Protein AF-A0A1D2I447-F1 (afdb_monomer_lite)

pLDDT: mean 83.8, std 14.01, range [44.56, 97.94]

Sequence (158 aa):
MSIRTFTRAQLEALGLPDETVTADRAAEYPELTVELHREYIESRRWESVHELVFRAPDDGKAYRVTYRESLTEMQDSDPWNYEDTVKAVEVEQRPVTVMQWQPADEQTQAADVQLVDRAAVLREGAAAIEAAFTGPGLDRYTRYGADLLRRMAAKEQS

Secondary structure (DSSP, 8-state):
--EEEEEHHHHHHTTTTTSEEETTTTTT-TTSEEEEEEEEEEE-SSEEEEEEEEE-TTT--EEEEEEEEESSTT----TTTT-SEEEEEEE------------TT------------HHHHHHHHHHHHHHHT-STT--HHHHHHHHHHHHHHHHTT-

Radius of gyration: 27.85 Å; chains: 1; bounding box: 59×61×50 Å

Foldseek 3Di:
DDKDKDFPVRCVCQVPPPFADDPVCCVVPVSHWHWDDKAFDDDDPFKTKMKTWTQDPPPRFIWIFIFIDGPDPPDDGDRQRPDRMTIIDTDDDDDDDDDDDDPPPDPPVPPPPPVPLLLVVLQVVLVCLCVVDPDPPPDPVSNVSSVVSNVVSVVSVD

Structure (mmCIF, N/CA/C/O backbone):
data_AF-A0A1D2I447-F1
#
_entry.id   AF-A0A1D2I447-F1
#
loop_
_atom_site.group_PDB
_atom_site.id
_atom_site.type_symbol
_atom_site.label_atom_id
_atom_site.label_alt_id
_atom_site.label_comp_id
_atom_site.label_asym_id
_atom_site.label_entity_id
_atom_site.label_seq_id
_atom_site.pdbx_PDB_ins_code
_atom_site.Cartn_x
_atom_site.Cartn_y
_atom_site.Cartn_z
_atom_site.occupancy
_atom_site.B_iso_or_equiv
_atom_site.auth_seq_id
_atom_site.auth_comp_id
_atom_site.auth_asym_id
_atom_site.auth_atom_id
_atom_site.pdbx_PDB_model_num
ATOM 1 N N . MET A 1 1 ? -11.136 -14.305 -7.807 1.00 72.94 1 MET A N 1
ATOM 2 C CA . MET A 1 1 ? -10.043 -13.400 -7.408 1.00 72.94 1 MET A CA 1
ATOM 3 C C . MET A 1 1 ? -9.023 -13.441 -8.524 1.00 72.94 1 MET A C 1
ATOM 5 O O . MET A 1 1 ? -8.441 -14.496 -8.748 1.00 72.94 1 MET A O 1
ATOM 9 N N . SER A 1 2 ? -8.925 -12.370 -9.306 1.00 93.56 2 SER A N 1
ATOM 10 C CA . SER A 1 2 ? -7.993 -12.312 -10.435 1.00 93.56 2 SER A CA 1
ATOM 11 C C . SER A 1 2 ? -6.600 -11.988 -9.905 1.00 93.56 2 SER A C 1
ATOM 13 O O . SER A 1 2 ? -6.450 -11.084 -9.084 1.00 93.56 2 SER A O 1
ATOM 15 N N . ILE A 1 3 ? -5.598 -12.756 -10.329 1.00 96.31 3 ILE A N 1
ATOM 16 C CA . ILE A 1 3 ? -4.198 -12.561 -9.943 1.00 96.31 3 ILE A CA 1
ATOM 17 C C . ILE A 1 3 ? -3.417 -12.202 -11.201 1.00 96.31 3 ILE A C 1
ATOM 19 O O . ILE A 1 3 ? -3.529 -12.892 -12.215 1.00 96.31 3 ILE A O 1
ATOM 23 N N . ARG A 1 4 ? -2.616 -11.143 -11.113 1.00 96.44 4 ARG A N 1
ATOM 24 C CA . ARG A 1 4 ? -1.637 -10.748 -12.122 1.00 96.44 4 ARG A CA 1
ATOM 25 C C . ARG A 1 4 ? -0.245 -10.949 -11.539 1.00 96.44 4 ARG A C 1
ATOM 27 O O . ARG A 1 4 ? 0.024 -10.540 -10.415 1.00 96.44 4 ARG A O 1
ATOM 34 N N . THR A 1 5 ? 0.633 -11.590 -12.294 1.00 97.19 5 THR A N 1
ATOM 35 C CA . THR A 1 5 ? 2.036 -11.735 -11.902 1.00 97.19 5 THR A CA 1
ATOM 36 C C . THR A 1 5 ? 2.832 -10.590 -12.506 1.00 97.19 5 THR A C 1
ATOM 38 O O . THR A 1 5 ? 2.762 -10.376 -13.716 1.00 97.19 5 THR A O 1
ATOM 41 N N . PHE A 1 6 ? 3.584 -9.884 -11.671 1.00 96.25 6 PHE A N 1
ATOM 42 C CA . PHE A 1 6 ? 4.558 -8.887 -12.094 1.00 96.25 6 PHE A CA 1
ATOM 43 C C . PHE A 1 6 ? 5.961 -9.448 -11.904 1.00 96.25 6 PHE A C 1
ATOM 45 O O . PHE A 1 6 ? 6.229 -10.127 -10.915 1.00 96.25 6 PHE A O 1
ATOM 52 N N . THR A 1 7 ? 6.863 -9.177 -12.838 1.00 96.94 7 THR A N 1
ATOM 53 C CA . THR A 1 7 ? 8.291 -9.388 -12.597 1.00 96.94 7 THR A CA 1
ATOM 54 C C . THR A 1 7 ? 8.843 -8.244 -11.755 1.00 96.94 7 THR A C 1
ATOM 56 O O . THR A 1 7 ? 8.298 -7.138 -11.761 1.00 96.94 7 THR A O 1
ATOM 59 N N . ARG A 1 8 ? 9.964 -8.477 -11.074 1.00 93.62 8 ARG A N 1
ATOM 60 C CA . ARG A 1 8 ? 10.675 -7.419 -10.345 1.00 93.62 8 ARG A CA 1
ATOM 61 C C . ARG A 1 8 ? 10.969 -6.198 -11.221 1.00 93.62 8 ARG A C 1
ATOM 63 O O . ARG A 1 8 ? 10.668 -5.081 -10.826 1.00 93.62 8 ARG A O 1
ATOM 70 N N . ALA A 1 9 ? 11.466 -6.424 -12.437 1.00 94.69 9 ALA A N 1
ATOM 71 C CA . ALA A 1 9 ? 11.760 -5.350 -13.386 1.00 94.69 9 ALA A CA 1
ATOM 72 C C . ALA A 1 9 ? 10.507 -4.556 -13.795 1.00 94.69 9 ALA A C 1
ATOM 74 O O . ALA A 1 9 ? 10.592 -3.361 -14.050 1.00 94.69 9 ALA A O 1
ATOM 75 N N . GLN A 1 10 ? 9.336 -5.202 -13.856 1.00 95.38 10 GLN A N 1
ATOM 76 C CA . GLN A 1 10 ? 8.079 -4.495 -14.103 1.00 95.38 10 GLN A CA 1
ATOM 77 C C . GLN A 1 10 ? 7.684 -3.620 -12.914 1.00 95.38 10 GLN A C 1
ATOM 79 O O . GLN A 1 10 ? 7.237 -2.504 -13.131 1.00 95.38 10 GLN A O 1
ATOM 84 N N . LEU A 1 11 ? 7.846 -4.102 -11.679 1.00 95.06 11 LEU A N 1
ATOM 85 C CA . LEU A 1 11 ? 7.552 -3.304 -10.485 1.00 95.06 11 LEU A CA 1
ATOM 86 C C . LEU A 1 11 ? 8.515 -2.125 -10.335 1.00 95.06 11 LEU A C 1
ATOM 88 O O . LEU A 1 11 ? 8.071 -1.022 -10.043 1.00 95.06 11 LEU A O 1
ATOM 92 N N . GLU A 1 12 ? 9.799 -2.335 -10.616 1.00 93.75 12 GLU A N 1
ATOM 93 C CA . GLU A 1 12 ? 10.817 -1.281 -10.631 1.00 93.75 12 GLU A CA 1
ATOM 94 C C . GLU A 1 12 ? 10.532 -0.236 -11.716 1.00 93.75 12 GLU A C 1
ATOM 96 O O . GLU A 1 12 ? 10.581 0.958 -11.449 1.00 93.75 12 GLU A O 1
ATOM 101 N N . ALA A 1 13 ? 10.128 -0.660 -12.918 1.00 93.75 13 ALA A N 1
ATOM 102 C CA . ALA A 1 13 ? 9.704 0.262 -13.976 1.00 93.75 13 ALA A CA 1
ATOM 103 C C . ALA A 1 13 ? 8.432 1.054 -13.620 1.00 93.75 13 ALA A C 1
ATOM 105 O O . ALA A 1 13 ? 8.188 2.110 -14.198 1.00 93.75 13 ALA A O 1
ATOM 106 N N . LEU A 1 14 ? 7.619 0.541 -12.693 1.00 93.69 14 LEU A N 1
ATOM 107 C CA . LEU A 1 14 ? 6.469 1.237 -12.119 1.00 93.69 14 LEU A CA 1
ATOM 108 C C . LEU A 1 14 ? 6.848 2.104 -10.909 1.00 93.69 14 LEU A C 1
ATOM 110 O O . LEU A 1 14 ? 5.965 2.752 -10.350 1.00 93.69 14 LEU A O 1
ATOM 114 N N . GLY A 1 15 ? 8.114 2.102 -10.487 1.00 94.06 15 GLY A N 1
ATOM 115 C CA . GLY A 1 15 ? 8.575 2.833 -9.313 1.00 94.06 15 GLY A CA 1
ATOM 116 C C . GLY A 1 15 ? 8.177 2.194 -7.981 1.00 94.06 15 GLY A C 1
ATOM 117 O O . GLY A 1 15 ? 8.269 2.829 -6.941 1.00 94.06 15 GLY A O 1
ATOM 118 N N . LEU A 1 16 ? 7.693 0.951 -7.954 1.00 94.62 16 LEU A N 1
ATOM 119 C CA . LEU A 1 16 ? 7.180 0.346 -6.722 1.00 94.62 16 LEU A CA 1
ATOM 120 C C . LEU A 1 16 ? 8.308 -0.269 -5.873 1.00 94.62 16 LEU A C 1
ATOM 122 O O . LEU A 1 16 ? 9.169 -0.959 -6.427 1.00 94.62 16 LEU A O 1
ATOM 126 N N . PRO A 1 17 ? 8.250 -0.142 -4.531 1.00 93.88 17 PRO A N 1
ATOM 127 C CA . PRO A 1 17 ? 7.187 0.498 -3.736 1.00 93.88 17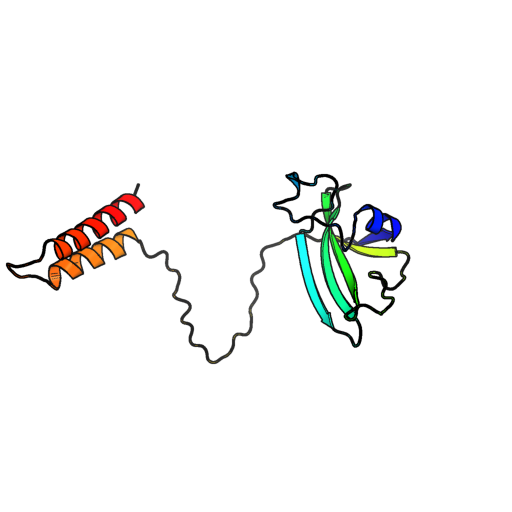 PRO A CA 1
ATOM 128 C C . PRO A 1 17 ? 7.414 1.994 -3.414 1.00 93.88 17 PRO A C 1
ATOM 130 O O . PRO A 1 17 ? 6.556 2.603 -2.772 1.00 93.88 17 PRO A O 1
ATOM 133 N N . ASP A 1 18 ? 8.541 2.584 -3.814 1.00 91.62 18 ASP A N 1
ATOM 134 C CA . ASP A 1 18 ? 9.033 3.848 -3.237 1.00 91.62 18 ASP A CA 1
ATOM 135 C C . ASP A 1 18 ? 8.680 5.109 -4.051 1.00 91.62 18 ASP A C 1
ATOM 137 O O . ASP A 1 18 ? 8.407 6.168 -3.486 1.00 91.62 18 ASP A O 1
ATOM 141 N N . GLU A 1 19 ? 8.637 5.009 -5.376 1.00 93.00 19 GLU A N 1
ATOM 142 C CA . GLU A 1 19 ? 8.409 6.100 -6.330 1.00 93.00 19 GLU A CA 1
ATOM 143 C C . GLU A 1 19 ? 6.945 6.133 -6.802 1.00 93.00 19 GLU A C 1
ATOM 145 O O . GLU A 1 19 ? 6.619 5.983 -7.982 1.00 93.00 19 GLU A O 1
ATOM 150 N N . THR A 1 20 ? 6.030 6.328 -5.854 1.00 93.88 20 THR A N 1
ATOM 151 C CA . THR A 1 20 ? 4.589 6.441 -6.125 1.00 93.88 20 THR A CA 1
ATOM 152 C C . THR A 1 20 ? 4.047 7.829 -5.820 1.00 93.88 20 THR A C 1
ATOM 154 O O . THR A 1 20 ? 4.588 8.559 -4.990 1.00 93.88 20 THR A O 1
ATOM 157 N N . VAL A 1 21 ? 2.920 8.175 -6.441 1.00 94.19 21 VAL A N 1
ATOM 158 C CA . VAL A 1 21 ? 2.211 9.438 -6.216 1.00 94.19 21 VAL A CA 1
ATOM 159 C C . VAL A 1 21 ? 0.792 9.190 -5.716 1.00 94.19 21 VAL A C 1
ATOM 161 O O . VAL A 1 21 ? 0.126 8.246 -6.132 1.00 94.19 21 VAL A O 1
ATOM 164 N N . THR A 1 22 ? 0.294 10.046 -4.831 1.00 92.88 22 THR A N 1
ATOM 165 C CA . THR A 1 22 ? -1.103 10.002 -4.391 1.00 92.88 22 THR A CA 1
ATOM 166 C C . THR A 1 22 ? -2.049 10.489 -5.493 1.00 92.88 22 THR A C 1
ATOM 168 O O . THR A 1 22 ? -1.675 11.270 -6.372 1.00 92.88 22 THR A O 1
ATOM 171 N N . ALA A 1 23 ? -3.308 10.045 -5.462 1.00 88.50 23 ALA A N 1
ATOM 172 C CA . ALA A 1 23 ? -4.285 10.364 -6.508 1.00 88.50 23 ALA A CA 1
ATOM 173 C C . ALA A 1 23 ? -4.522 11.875 -6.720 1.00 88.50 23 ALA A C 1
ATOM 175 O O . ALA A 1 23 ? -4.808 12.296 -7.839 1.00 88.50 23 ALA A O 1
ATOM 176 N N . ASP A 1 24 ? -4.383 12.697 -5.678 1.00 90.69 24 ASP A N 1
ATOM 177 C CA . ASP A 1 24 ? -4.508 14.159 -5.741 1.00 90.69 24 ASP A CA 1
ATOM 178 C C . ASP A 1 24 ? -3.335 14.838 -6.466 1.00 90.69 24 ASP A C 1
ATOM 180 O O . ASP A 1 24 ? -3.518 15.903 -7.054 1.00 90.69 24 ASP A O 1
ATOM 184 N N . ARG A 1 25 ? -2.158 14.200 -6.489 1.00 90.56 25 ARG A N 1
ATOM 185 C CA . ARG A 1 25 ? -0.938 14.719 -7.129 1.00 90.56 25 ARG A CA 1
ATOM 186 C C . ARG A 1 25 ? -0.587 14.027 -8.443 1.00 90.56 25 ARG A C 1
ATOM 188 O O . ARG A 1 25 ? 0.365 14.426 -9.106 1.00 90.56 25 ARG A O 1
ATOM 195 N N . ALA A 1 26 ? -1.375 13.044 -8.871 1.00 89.75 26 ALA A N 1
ATOM 196 C CA . ALA A 1 26 ? -1.151 12.308 -10.117 1.00 89.75 26 ALA A CA 1
ATOM 197 C C . ALA A 1 26 ? -1.081 13.218 -11.363 1.00 89.75 26 ALA A C 1
ATOM 199 O O . ALA A 1 26 ? -0.383 12.906 -12.321 1.00 89.75 26 ALA A O 1
ATOM 200 N N . ALA A 1 27 ? -1.771 14.365 -11.350 1.00 90.50 27 ALA A N 1
ATOM 201 C CA . ALA A 1 27 ? -1.712 15.340 -12.442 1.00 90.50 27 ALA A CA 1
ATOM 202 C C . ALA A 1 27 ? -0.368 16.093 -12.528 1.00 90.50 27 ALA A C 1
ATOM 204 O O . ALA A 1 27 ? -0.026 16.592 -13.598 1.00 90.50 27 ALA A O 1
ATOM 205 N N . GLU A 1 28 ? 0.375 16.194 -11.422 1.00 93.00 28 GLU A N 1
ATOM 206 C CA . GLU A 1 28 ? 1.700 16.829 -11.372 1.00 93.00 28 GLU A CA 1
ATOM 207 C C . GLU A 1 28 ? 2.801 15.891 -11.892 1.00 93.00 28 GLU A C 1
ATOM 209 O O . GLU A 1 28 ? 3.778 16.373 -12.460 1.00 93.00 28 GLU A O 1
ATOM 214 N N . TYR A 1 29 ? 2.615 14.575 -11.730 1.00 89.31 29 TYR A N 1
ATOM 215 C CA . TYR A 1 29 ? 3.592 13.529 -12.055 1.00 89.31 29 TYR A CA 1
ATOM 216 C C . TYR A 1 29 ? 2.935 12.389 -12.854 1.00 89.31 29 TYR A C 1
ATOM 218 O O . TYR A 1 29 ? 2.721 11.297 -12.319 1.00 89.31 29 TYR A O 1
ATOM 226 N N . PRO A 1 30 ? 2.551 12.627 -14.121 1.00 85.94 30 PRO A N 1
ATOM 227 C CA . PRO A 1 30 ? 1.836 11.644 -14.940 1.00 85.94 30 PRO A CA 1
ATOM 228 C C . PRO A 1 30 ? 2.646 10.375 -15.257 1.00 85.94 30 PRO A C 1
ATOM 230 O O . PRO A 1 30 ? 2.076 9.386 -15.713 1.00 85.94 30 PRO A O 1
ATOM 233 N N . GLU A 1 31 ? 3.963 10.406 -15.066 1.00 86.19 31 GLU A N 1
ATOM 234 C CA . GLU A 1 31 ? 4.875 9.277 -15.237 1.00 86.19 31 GLU A CA 1
ATOM 235 C C . GLU A 1 31 ? 4.902 8.318 -14.041 1.00 86.19 31 GLU A C 1
ATOM 237 O O . GLU A 1 31 ? 5.315 7.171 -14.204 1.00 86.19 31 GLU A O 1
ATOM 242 N N . LEU A 1 32 ? 4.473 8.772 -12.859 1.00 89.75 32 LEU A N 1
ATOM 243 C CA . LEU A 1 32 ? 4.531 7.980 -11.635 1.00 89.75 32 LEU A CA 1
ATOM 244 C C . LEU A 1 32 ? 3.274 7.134 -11.446 1.00 89.75 32 LEU A C 1
ATOM 246 O O . LEU A 1 32 ? 2.154 7.514 -11.797 1.00 89.75 32 LEU A O 1
ATOM 250 N N . THR A 1 33 ? 3.462 5.974 -10.822 1.00 94.38 33 THR A N 1
ATOM 251 C CA . THR A 1 33 ? 2.356 5.082 -10.481 1.00 94.38 33 THR A CA 1
ATOM 252 C C . THR A 1 33 ? 1.503 5.690 -9.373 1.00 94.38 33 THR A C 1
ATOM 254 O O . THR A 1 33 ? 2.013 6.145 -8.347 1.00 94.38 33 THR A O 1
ATOM 257 N N . VAL A 1 34 ? 0.182 5.653 -9.559 1.00 96.31 34 VAL A N 1
ATOM 258 C CA . VAL A 1 34 ? -0.766 6.170 -8.569 1.00 96.31 34 VAL A CA 1
ATOM 259 C C . VAL A 1 34 ? -0.956 5.159 -7.441 1.00 96.31 34 VAL A C 1
ATOM 261 O O . VAL A 1 34 ? -1.516 4.079 -7.652 1.00 96.31 34 VAL A O 1
ATOM 264 N N . GLU A 1 35 ? -0.546 5.534 -6.235 1.00 96.06 35 GLU A N 1
ATOM 265 C CA . GLU A 1 35 ? -0.890 4.851 -4.994 1.00 96.06 35 GLU A CA 1
ATOM 266 C C . GLU A 1 35 ? -2.340 5.169 -4.602 1.00 96.06 35 GLU A C 1
ATOM 268 O O . GLU A 1 35 ? -2.780 6.321 -4.602 1.00 96.06 35 GLU A O 1
ATOM 273 N N . LEU A 1 36 ? -3.093 4.121 -4.271 1.00 96.44 36 LEU A N 1
ATOM 274 C CA . LEU A 1 36 ? -4.484 4.204 -3.827 1.00 96.44 36 LEU A CA 1
ATOM 275 C C . LEU A 1 36 ? -4.631 3.933 -2.327 1.00 96.44 36 LEU A C 1
ATOM 277 O O . LEU A 1 36 ? -5.537 4.479 -1.704 1.00 96.44 36 LEU A O 1
ATOM 281 N N . HIS A 1 37 ? -3.788 3.062 -1.768 1.00 95.81 37 HIS A N 1
ATOM 282 C CA . HIS A 1 37 ? -3.787 2.705 -0.349 1.00 95.81 37 HIS A CA 1
ATOM 283 C C . HIS A 1 37 ? -2.432 2.128 0.046 1.00 95.81 37 HIS A C 1
ATOM 285 O O . HIS A 1 37 ? -1.848 1.358 -0.718 1.00 95.81 37 HIS A O 1
ATOM 291 N N . ARG A 1 38 ? -1.980 2.439 1.259 1.00 96.62 38 ARG A N 1
ATOM 292 C CA . ARG A 1 38 ? -0.814 1.822 1.887 1.00 96.62 38 ARG A CA 1
ATOM 293 C C . ARG A 1 38 ? -1.120 1.584 3.355 1.00 96.62 38 ARG A C 1
ATOM 295 O O . ARG A 1 38 ? -1.614 2.477 4.042 1.00 96.62 38 ARG A O 1
ATOM 302 N N . GLU A 1 39 ? -0.823 0.387 3.837 1.00 96.38 39 GLU A N 1
ATOM 303 C CA . GLU A 1 39 ? -1.118 0.004 5.212 1.00 96.38 39 GLU A CA 1
ATOM 304 C C . GLU A 1 39 ? -0.022 -0.875 5.793 1.00 96.38 39 GLU A C 1
ATOM 306 O O . GLU A 1 39 ? 0.414 -1.851 5.187 1.00 96.38 39 GLU A O 1
ATOM 311 N N . TYR A 1 40 ? 0.395 -0.535 7.007 1.00 96.69 40 TYR A N 1
ATOM 312 C CA . TYR A 1 40 ? 1.256 -1.388 7.805 1.00 96.69 40 TYR A CA 1
ATOM 313 C C . TYR A 1 40 ? 0.460 -2.601 8.298 1.00 96.69 40 TYR A C 1
ATOM 315 O O . TYR A 1 40 ? -0.588 -2.450 8.925 1.00 96.69 40 TYR A O 1
ATOM 323 N N . ILE A 1 41 ? 0.982 -3.801 8.055 1.00 96.69 41 ILE A N 1
ATOM 324 C CA . ILE A 1 41 ? 0.322 -5.062 8.411 1.00 96.69 41 ILE A CA 1
ATOM 325 C C . ILE A 1 41 ? 0.899 -5.630 9.702 1.00 96.69 41 ILE A C 1
ATOM 327 O O . ILE A 1 41 ? 0.176 -5.914 10.655 1.00 96.69 41 ILE A O 1
ATOM 331 N N . GLU A 1 42 ? 2.215 -5.816 9.736 1.00 94.69 42 GLU A N 1
ATOM 332 C CA . GLU A 1 42 ? 2.911 -6.392 10.879 1.00 94.69 42 GLU A CA 1
ATOM 333 C C . GLU A 1 42 ? 4.368 -5.941 10.918 1.00 94.69 42 GLU A C 1
ATOM 335 O O . GLU A 1 42 ? 4.946 -5.507 9.921 1.00 94.69 42 GLU A O 1
ATOM 340 N N . SER A 1 43 ? 4.988 -6.105 12.082 1.00 94.69 43 SER A N 1
ATOM 341 C CA . SER A 1 43 ? 6.436 -6.036 12.227 1.00 94.69 43 SER A CA 1
ATOM 342 C C . SER A 1 43 ? 6.956 -7.414 12.559 1.00 94.69 43 SER A C 1
ATOM 344 O O . SER A 1 43 ? 6.368 -8.191 13.313 1.00 94.69 43 SER A O 1
ATOM 346 N N . ARG A 1 44 ? 8.111 -7.701 11.989 1.00 88.19 44 ARG A N 1
ATOM 347 C CA . ARG A 1 44 ? 8.946 -8.841 12.312 1.00 88.19 44 ARG A CA 1
ATOM 348 C C . ARG A 1 44 ? 10.195 -8.319 12.995 1.00 88.19 44 ARG A C 1
ATOM 350 O O . ARG A 1 44 ? 10.359 -7.127 13.235 1.00 88.19 44 ARG A O 1
ATOM 357 N N . ARG A 1 45 ? 11.102 -9.234 13.326 1.00 87.94 45 ARG A N 1
ATOM 358 C CA . ARG A 1 45 ? 12.290 -8.905 14.116 1.00 87.94 45 ARG A CA 1
ATOM 359 C C . ARG A 1 45 ? 13.140 -7.782 13.501 1.00 87.94 45 ARG A C 1
ATOM 361 O O . ARG A 1 45 ? 13.706 -7.010 14.262 1.00 87.94 45 ARG A O 1
ATOM 368 N N . TRP A 1 46 ? 13.220 -7.699 12.171 1.00 89.06 46 TRP A N 1
ATOM 369 C CA . TRP A 1 46 ? 14.113 -6.772 11.456 1.00 89.06 46 TRP A CA 1
ATOM 370 C C . TRP A 1 46 ? 13.458 -6.049 10.271 1.00 89.06 46 TRP A C 1
ATOM 372 O O . TRP A 1 46 ? 14.087 -5.212 9.631 1.00 89.06 46 TRP A O 1
ATOM 382 N N . GLU A 1 47 ? 12.200 -6.364 9.982 1.00 92.25 47 GLU A N 1
ATOM 383 C CA . GLU A 1 47 ? 11.470 -5.882 8.812 1.00 92.25 47 GLU A CA 1
ATOM 384 C C . GLU A 1 47 ? 10.030 -5.557 9.216 1.00 92.25 47 GLU A C 1
ATOM 386 O O . GLU A 1 47 ? 9.472 -6.190 10.115 1.00 92.25 47 GLU A O 1
ATOM 391 N N . SER A 1 48 ? 9.430 -4.577 8.559 1.00 94.25 48 SER A N 1
ATOM 392 C CA . SER A 1 48 ? 7.988 -4.341 8.582 1.00 94.25 48 SER A CA 1
ATOM 393 C C . SER A 1 48 ? 7.377 -4.829 7.280 1.00 94.25 48 SER A C 1
ATOM 395 O O . SER A 1 48 ? 8.031 -4.829 6.239 1.00 94.25 48 SER A O 1
ATOM 397 N N . VAL A 1 49 ? 6.145 -5.312 7.361 1.00 95.44 49 VAL A N 1
ATOM 398 C CA . VAL A 1 49 ? 5.386 -5.817 6.223 1.00 95.44 49 VAL A CA 1
ATOM 399 C C . VAL A 1 49 ? 4.252 -4.848 5.962 1.00 95.44 49 VAL A C 1
ATOM 401 O O . VAL A 1 49 ? 3.476 -4.533 6.867 1.00 95.44 49 VAL A O 1
ATOM 404 N N . HIS A 1 50 ? 4.145 -4.415 4.715 1.00 97.00 50 HIS A N 1
ATOM 405 C CA . HIS A 1 50 ? 3.168 -3.432 4.282 1.00 97.00 50 HIS A CA 1
ATOM 406 C C . HIS A 1 50 ? 2.334 -3.978 3.132 1.00 97.00 50 HIS A C 1
ATOM 408 O O . HIS A 1 50 ? 2.819 -4.722 2.276 1.00 97.00 50 HIS A O 1
ATOM 414 N N . GLU A 1 51 ? 1.070 -3.589 3.108 1.00 97.56 51 GLU A N 1
ATOM 415 C CA . GLU A 1 51 ? 0.177 -3.739 1.973 1.00 97.56 51 GLU A CA 1
ATOM 416 C C . GLU A 1 51 ? 0.199 -2.455 1.144 1.00 97.56 51 GLU A C 1
ATOM 418 O O . GLU A 1 51 ? 0.121 -1.353 1.686 1.00 97.56 51 GLU A O 1
ATOM 423 N N . LEU A 1 52 ? 0.291 -2.608 -0.176 1.00 97.44 52 LEU A N 1
ATOM 424 C CA . LEU A 1 52 ? 0.257 -1.515 -1.138 1.00 97.44 52 LEU A CA 1
ATOM 425 C C . LEU A 1 52 ? -0.792 -1.813 -2.203 1.00 97.44 52 LEU A C 1
ATOM 427 O O . LEU A 1 52 ? -0.750 -2.861 -2.854 1.00 97.44 52 LEU A O 1
ATOM 431 N N . VAL A 1 53 ? -1.711 -0.873 -2.404 1.00 97.69 53 VAL A N 1
ATOM 432 C CA . VAL A 1 53 ? -2.668 -0.878 -3.506 1.00 97.69 53 VAL A CA 1
ATOM 433 C C . VAL A 1 53 ? -2.329 0.263 -4.448 1.00 97.69 53 VAL A C 1
ATOM 435 O O . VAL A 1 53 ? -2.332 1.427 -4.054 1.00 97.69 53 VAL A O 1
ATOM 438 N N . PHE A 1 54 ? -2.087 -0.065 -5.709 1.00 96.88 54 PHE A N 1
ATOM 439 C CA . PHE A 1 54 ? -1.722 0.897 -6.743 1.00 96.88 54 PHE A CA 1
ATOM 440 C C . PHE A 1 54 ? -2.575 0.704 -7.994 1.00 96.88 54 PHE A C 1
ATOM 442 O O . PHE A 1 54 ? -3.170 -0.357 -8.198 1.00 96.88 54 PHE A O 1
ATOM 449 N N . ARG A 1 55 ? -2.641 1.729 -8.845 1.00 96.00 55 ARG A N 1
ATOM 450 C CA . ARG A 1 55 ? -3.268 1.637 -10.167 1.00 96.00 55 ARG A CA 1
ATOM 451 C C . ARG A 1 55 ? -2.204 1.405 -11.229 1.00 96.00 55 ARG A C 1
ATOM 453 O O . ARG A 1 55 ? -1.341 2.256 -11.416 1.00 96.00 55 ARG A O 1
ATOM 460 N N . ALA A 1 56 ? -2.278 0.282 -11.937 1.00 92.81 56 ALA A N 1
ATOM 461 C CA . ALA A 1 56 ? -1.356 0.013 -13.030 1.00 92.81 56 ALA A CA 1
ATOM 462 C C . ALA A 1 56 ? -1.672 0.940 -14.224 1.00 92.81 56 ALA A C 1
ATOM 464 O O . ALA A 1 56 ? -2.839 1.055 -14.615 1.00 92.81 56 ALA A O 1
ATOM 465 N N . PRO A 1 57 ? -0.671 1.625 -14.804 1.00 88.44 57 PRO A N 1
ATOM 466 C CA . PRO A 1 57 ? -0.889 2.601 -15.872 1.00 88.44 57 PRO A CA 1
ATOM 467 C C . PRO A 1 57 ? -1.247 1.960 -17.220 1.00 88.44 57 PRO A C 1
ATOM 469 O O . PRO A 1 57 ? -1.790 2.634 -18.091 1.00 88.44 57 PRO A O 1
ATOM 472 N N . ASP A 1 58 ? -0.950 0.673 -17.410 1.00 90.44 58 ASP A N 1
ATOM 473 C CA . ASP A 1 58 ? -1.131 -0.027 -18.683 1.00 90.44 58 ASP A CA 1
ATOM 474 C C . ASP A 1 58 ? -2.572 -0.495 -18.930 1.00 90.44 58 ASP A C 1
ATOM 476 O O . ASP A 1 58 ? -3.069 -0.393 -20.051 1.00 90.44 58 ASP A O 1
ATOM 480 N N . ASP A 1 59 ? -3.257 -0.986 -17.897 1.00 92.00 59 ASP A N 1
ATOM 481 C CA . ASP A 1 59 ? -4.653 -1.439 -17.971 1.00 92.00 59 ASP A CA 1
ATOM 482 C C . ASP A 1 59 ? -5.627 -0.595 -17.130 1.00 92.00 59 ASP A C 1
ATOM 484 O O . ASP A 1 59 ? -6.845 -0.781 -17.209 1.00 92.00 59 ASP A O 1
ATOM 488 N N . GLY A 1 60 ? -5.109 0.346 -16.336 1.00 91.56 60 GLY A N 1
ATOM 489 C CA . GLY A 1 60 ? -5.889 1.224 -15.471 1.00 91.56 60 GLY A CA 1
ATOM 490 C C . GLY A 1 60 ? -6.533 0.521 -14.274 1.00 91.56 60 GLY A C 1
ATOM 491 O O . GLY A 1 60 ? -7.350 1.146 -13.588 1.00 91.56 60 GLY A O 1
ATOM 492 N N . LYS A 1 61 ? -6.217 -0.750 -14.002 1.00 95.62 61 LYS A N 1
ATOM 493 C CA . LYS A 1 61 ? -6.796 -1.532 -12.902 1.00 95.62 61 LYS A CA 1
ATOM 494 C C . LYS A 1 61 ? -6.025 -1.337 -11.603 1.00 95.62 61 LYS A C 1
ATOM 496 O O . LYS A 1 61 ? -4.858 -0.952 -11.602 1.00 95.62 61 LYS A O 1
ATOM 501 N N . ALA A 1 62 ? -6.696 -1.600 -10.483 1.00 97.25 62 ALA A N 1
ATOM 502 C CA . ALA A 1 62 ? -6.078 -1.543 -9.167 1.00 97.25 62 ALA A CA 1
ATOM 503 C C . ALA A 1 62 ? -5.574 -2.923 -8.736 1.00 97.25 62 ALA A C 1
ATOM 505 O O . ALA A 1 62 ? -6.277 -3.931 -8.853 1.00 97.25 62 ALA A O 1
ATOM 506 N N . TYR A 1 63 ? -4.352 -2.946 -8.220 1.00 97.94 63 TYR A N 1
ATOM 507 C CA . TYR A 1 63 ? -3.643 -4.146 -7.817 1.00 97.94 63 TYR A CA 1
ATOM 508 C C . TYR A 1 63 ? -3.094 -3.992 -6.411 1.00 97.94 63 TYR A C 1
ATOM 510 O O . TYR A 1 63 ? -2.554 -2.949 -6.059 1.00 97.94 63 TYR A O 1
ATOM 518 N N . ARG A 1 64 ? -3.218 -5.058 -5.626 1.00 97.88 64 ARG A N 1
ATOM 519 C CA . ARG A 1 64 ? -2.685 -5.167 -4.274 1.00 97.88 64 ARG A CA 1
ATOM 520 C C . ARG A 1 64 ? -1.474 -6.087 -4.246 1.00 97.88 64 ARG A C 1
ATOM 522 O O . ARG A 1 64 ? -1.570 -7.233 -4.697 1.00 97.88 64 ARG A O 1
ATOM 529 N N . VAL A 1 65 ? -0.392 -5.615 -3.641 1.00 97.25 65 VAL A N 1
ATOM 530 C CA . VAL A 1 65 ? 0.829 -6.373 -3.344 1.00 97.25 65 VAL A CA 1
ATOM 531 C C . VAL A 1 65 ? 1.215 -6.206 -1.876 1.00 97.25 65 VAL A C 1
ATOM 533 O O . VAL A 1 65 ? 0.734 -5.307 -1.189 1.00 97.25 65 VAL A O 1
ATOM 536 N N . THR A 1 66 ? 2.089 -7.085 -1.400 1.00 96.88 66 THR A N 1
ATOM 537 C CA . THR A 1 66 ? 2.709 -6.979 -0.079 1.00 96.88 66 THR A CA 1
ATOM 538 C C . THR A 1 66 ? 4.205 -6.820 -0.277 1.00 96.88 66 THR A C 1
ATOM 540 O O . THR A 1 66 ? 4.794 -7.584 -1.042 1.00 96.88 66 THR A O 1
ATOM 543 N N . TYR A 1 67 ? 4.804 -5.849 0.402 1.00 95.62 67 TYR A N 1
ATOM 544 C CA . TYR A 1 67 ? 6.242 -5.606 0.361 1.00 95.62 67 TYR A CA 1
ATOM 545 C C . TYR A 1 67 ? 6.811 -5.501 1.776 1.00 95.62 67 TYR A C 1
ATOM 547 O O . TYR A 1 67 ? 6.067 -5.446 2.762 1.00 95.62 67 TYR A O 1
ATOM 555 N N . ARG A 1 68 ? 8.138 -5.534 1.876 1.00 94.06 68 ARG A N 1
ATOM 556 C CA . ARG A 1 68 ? 8.860 -5.447 3.146 1.00 94.06 68 ARG A CA 1
ATOM 557 C C . ARG A 1 68 ? 9.779 -4.244 3.180 1.00 94.06 68 ARG A C 1
ATOM 559 O O . ARG A 1 68 ? 10.345 -3.861 2.165 1.00 94.06 68 ARG A O 1
ATOM 566 N N . GLU A 1 69 ? 9.956 -3.688 4.363 1.00 92.25 69 GLU A N 1
ATOM 567 C CA . GLU A 1 69 ? 10.845 -2.556 4.589 1.00 92.25 69 GLU A CA 1
ATOM 568 C C . GLU A 1 69 ? 11.725 -2.829 5.808 1.00 92.25 69 GLU A C 1
ATOM 570 O O . GLU A 1 69 ? 11.235 -3.265 6.857 1.00 92.25 69 GLU A O 1
ATOM 575 N N . SER A 1 70 ? 13.030 -2.587 5.677 1.00 89.69 70 SER A N 1
ATOM 576 C CA . SER A 1 70 ? 13.985 -2.751 6.772 1.00 89.69 70 SER A CA 1
ATOM 577 C C . SER A 1 70 ? 13.691 -1.768 7.902 1.00 89.69 70 SER A C 1
ATOM 579 O O . SER A 1 70 ? 13.617 -0.565 7.677 1.00 89.69 70 SER A O 1
ATOM 581 N N . LEU A 1 71 ? 13.628 -2.259 9.141 1.00 86.81 71 LEU A N 1
ATOM 582 C CA . LEU A 1 71 ? 13.441 -1.398 10.319 1.00 86.81 71 LEU A CA 1
ATOM 583 C C . LEU A 1 71 ? 14.731 -0.679 10.756 1.00 86.81 71 LEU A C 1
ATOM 585 O O . LEU A 1 71 ? 14.703 0.150 11.662 1.00 86.81 71 LEU A O 1
ATOM 589 N N . THR A 1 72 ? 15.874 -1.016 10.154 1.00 79.81 72 THR A N 1
ATOM 590 C CA . THR A 1 72 ? 17.187 -0.457 10.499 1.00 79.81 72 THR A CA 1
ATOM 591 C C . THR A 1 72 ? 18.013 -0.220 9.238 1.00 79.81 72 THR A C 1
ATOM 593 O O . THR A 1 72 ? 18.123 -1.123 8.413 1.00 79.81 72 THR A O 1
ATOM 596 N N . GLU A 1 73 ? 18.666 0.939 9.147 1.00 69.56 73 GLU A N 1
ATOM 597 C CA . GLU A 1 73 ? 19.366 1.459 7.954 1.00 69.56 73 GLU A CA 1
ATOM 598 C C . GLU A 1 73 ? 20.535 0.594 7.431 1.00 69.56 73 GLU A C 1
ATOM 600 O O . GLU A 1 73 ? 21.016 0.810 6.325 1.00 69.56 73 GLU A O 1
ATOM 605 N N . MET A 1 74 ? 21.020 -0.378 8.212 1.00 70.81 74 MET A N 1
ATOM 606 C CA . MET A 1 74 ? 22.181 -1.219 7.868 1.00 70.81 74 MET A CA 1
ATOM 607 C C . MET A 1 74 ? 21.821 -2.658 7.466 1.00 70.81 74 MET A C 1
ATOM 609 O O . MET A 1 74 ? 22.695 -3.525 7.485 1.00 70.81 74 MET A O 1
ATOM 613 N N . GLN A 1 75 ? 20.555 -2.958 7.168 1.00 75.81 75 GLN A N 1
ATOM 614 C CA . GLN A 1 75 ? 20.152 -4.304 6.746 1.00 75.81 75 GLN A CA 1
ATOM 615 C C . GLN A 1 75 ? 19.882 -4.345 5.248 1.00 75.81 75 GLN A C 1
ATOM 617 O O . GLN A 1 75 ? 19.153 -3.513 4.718 1.00 75.81 75 GLN A O 1
ATOM 622 N N . ASP A 1 76 ? 20.458 -5.346 4.588 1.00 73.12 76 ASP A N 1
ATOM 623 C CA . ASP A 1 76 ? 20.098 -5.703 3.221 1.00 73.12 76 ASP A CA 1
ATOM 624 C C . ASP A 1 76 ? 18.725 -6.385 3.268 1.00 73.12 76 ASP A C 1
ATOM 626 O O . ASP A 1 76 ? 18.591 -7.513 3.748 1.00 73.12 76 ASP A O 1
ATOM 630 N N . SER A 1 77 ? 17.694 -5.641 2.878 1.00 79.81 77 SER A N 1
ATOM 631 C CA . SER A 1 77 ? 16.320 -6.117 2.791 1.00 79.81 77 SER A CA 1
ATOM 632 C C . SER A 1 77 ? 15.799 -5.812 1.401 1.00 79.81 77 SER A C 1
ATOM 634 O O . SER A 1 77 ? 15.723 -4.655 0.994 1.00 79.81 77 SER A O 1
ATOM 636 N N . ASP A 1 78 ? 15.391 -6.855 0.692 1.00 89.12 78 ASP A N 1
ATOM 637 C CA . ASP A 1 78 ? 14.704 -6.722 -0.582 1.00 89.12 78 ASP A CA 1
ATOM 638 C C . ASP A 1 78 ? 13.190 -6.563 -0.357 1.00 89.12 78 ASP A C 1
ATOM 640 O O . ASP A 1 78 ? 12.595 -7.429 0.301 1.00 89.12 78 ASP A O 1
ATOM 644 N N . PRO A 1 79 ? 12.530 -5.527 -0.914 1.00 92.56 79 PRO A N 1
ATOM 645 C CA . PRO A 1 79 ? 11.094 -5.324 -0.720 1.00 92.56 79 PRO A CA 1
ATOM 646 C C . PRO A 1 79 ? 10.230 -6.507 -1.158 1.00 92.56 79 PRO A C 1
ATOM 648 O O . PRO A 1 79 ? 9.148 -6.725 -0.610 1.00 92.56 79 PRO A O 1
ATOM 651 N N . TRP A 1 80 ? 10.734 -7.303 -2.102 1.00 94.69 80 TRP A N 1
ATOM 652 C CA . TRP A 1 80 ? 10.062 -8.452 -2.697 1.00 94.69 80 TRP A CA 1
ATOM 653 C C . TRP A 1 80 ? 10.639 -9.783 -2.202 1.00 94.69 80 TRP A C 1
ATOM 655 O O . TRP A 1 80 ? 10.389 -10.824 -2.806 1.00 94.69 80 TRP A O 1
ATOM 665 N N . ASN A 1 81 ? 11.389 -9.777 -1.090 1.00 90.31 81 ASN A N 1
ATOM 666 C CA . ASN A 1 81 ? 11.982 -10.968 -0.476 1.00 90.31 81 ASN A CA 1
ATOM 667 C C . ASN A 1 81 ? 12.848 -11.794 -1.450 1.00 90.31 81 ASN A C 1
ATOM 669 O O . ASN A 1 81 ? 12.875 -13.024 -1.376 1.00 90.31 81 ASN A O 1
ATOM 673 N N . TYR A 1 82 ? 13.547 -11.115 -2.363 1.00 89.50 82 TYR A N 1
ATOM 674 C CA . TYR A 1 82 ? 14.380 -11.714 -3.408 1.00 89.50 82 TYR A CA 1
ATOM 675 C C . TYR A 1 82 ? 13.599 -12.601 -4.394 1.00 89.50 82 TYR A C 1
ATOM 677 O O . TYR A 1 82 ? 14.192 -13.430 -5.083 1.00 89.50 82 TYR A O 1
ATOM 685 N N . GLU A 1 83 ? 12.275 -12.445 -4.479 1.00 92.62 83 GLU A N 1
ATOM 686 C CA . GLU A 1 83 ? 11.454 -13.143 -5.465 1.00 92.62 83 GLU A CA 1
ATOM 687 C C . GLU A 1 83 ? 11.535 -12.445 -6.832 1.00 92.62 83 GLU A C 1
ATOM 689 O O . GLU A 1 83 ? 11.356 -11.234 -6.954 1.00 92.62 83 GLU A O 1
ATOM 694 N N . ASP A 1 84 ? 11.752 -13.224 -7.896 1.00 93.88 84 ASP A N 1
ATOM 695 C CA . ASP A 1 84 ? 11.795 -12.701 -9.272 1.00 93.88 84 ASP A CA 1
ATOM 696 C C . ASP A 1 84 ? 10.423 -12.222 -9.769 1.00 93.88 84 ASP A C 1
ATOM 698 O O . ASP A 1 84 ? 10.313 -11.407 -10.694 1.00 93.88 84 ASP A O 1
ATOM 702 N N . THR A 1 85 ? 9.361 -12.762 -9.170 1.00 96.19 85 THR A N 1
ATOM 703 C CA . THR A 1 85 ? 7.979 -12.490 -9.545 1.00 96.19 85 THR A CA 1
ATOM 704 C C . THR A 1 85 ? 7.112 -12.283 -8.322 1.00 96.19 85 THR A C 1
ATOM 706 O O . THR A 1 85 ? 7.118 -13.111 -7.417 1.00 96.19 85 THR A O 1
ATOM 709 N N . VAL A 1 86 ? 6.272 -11.257 -8.361 1.00 96.56 86 VAL A N 1
ATOM 710 C CA . VAL A 1 86 ? 5.334 -10.908 -7.298 1.00 96.56 86 VAL A CA 1
ATOM 711 C C . VAL A 1 86 ? 3.914 -11.123 -7.800 1.00 96.56 86 VAL A C 1
ATOM 713 O O . VAL A 1 86 ? 3.535 -10.700 -8.896 1.00 96.56 86 VAL A O 1
ATOM 716 N N . LYS A 1 87 ? 3.102 -11.799 -6.990 1.00 96.38 87 LYS A N 1
ATOM 717 C CA . LYS A 1 87 ? 1.681 -12.007 -7.280 1.00 96.38 87 LYS A CA 1
ATOM 718 C C . LYS A 1 87 ? 0.883 -10.824 -6.758 1.00 96.38 87 LYS A C 1
ATOM 720 O O . LYS A 1 87 ? 0.785 -10.630 -5.551 1.00 96.38 87 LYS A O 1
ATOM 725 N N . ALA A 1 88 ? 0.266 -10.088 -7.668 1.00 97.06 88 ALA A N 1
ATOM 726 C CA . ALA A 1 88 ? -0.637 -9.004 -7.346 1.00 97.06 88 ALA A CA 1
ATOM 727 C C . ALA A 1 88 ? -2.094 -9.442 -7.495 1.00 97.06 88 ALA A C 1
ATOM 729 O O . ALA A 1 88 ? -2.479 -10.116 -8.453 1.00 97.06 88 ALA A O 1
ATOM 730 N N . VAL A 1 89 ? -2.921 -9.039 -6.543 1.00 97.69 89 VAL A N 1
ATOM 731 C CA . VAL A 1 89 ? -4.355 -9.323 -6.535 1.00 97.69 89 VAL A CA 1
ATOM 732 C C . VAL A 1 89 ? -5.088 -8.134 -7.140 1.00 97.69 89 VAL A C 1
ATOM 734 O O . VAL A 1 89 ? -4.921 -7.023 -6.656 1.00 97.69 89 VAL A O 1
ATOM 737 N N . GLU A 1 90 ? -5.922 -8.349 -8.156 1.00 97.62 90 GLU A N 1
ATOM 738 C CA . GLU A 1 90 ? -6.819 -7.301 -8.661 1.00 97.62 90 GLU A CA 1
ATOM 739 C C . GLU A 1 90 ? -7.875 -6.967 -7.596 1.00 97.62 90 GLU A C 1
ATOM 741 O O . GLU A 1 90 ? -8.554 -7.868 -7.087 1.00 97.62 90 GLU A O 1
ATOM 746 N N . VAL A 1 91 ? -8.005 -5.686 -7.254 1.00 97.00 91 VAL A N 1
ATOM 747 C CA . VAL A 1 91 ? -8.908 -5.192 -6.206 1.00 97.00 91 VAL A CA 1
ATOM 748 C C . VAL A 1 91 ? -9.741 -4.013 -6.700 1.00 97.00 91 VAL A C 1
ATOM 750 O O . VAL A 1 91 ? -9.396 -3.333 -7.661 1.00 97.00 91 VAL A O 1
ATOM 753 N N . GLU A 1 92 ? -10.853 -3.753 -6.025 1.00 95.00 92 GLU A N 1
ATOM 754 C CA . GLU A 1 92 ? -11.699 -2.583 -6.250 1.00 95.00 92 GLU A CA 1
ATOM 755 C C . GLU A 1 92 ? -12.144 -2.019 -4.899 1.00 95.00 92 GLU A C 1
ATOM 757 O O . GLU A 1 92 ? -12.401 -2.770 -3.954 1.00 95.00 92 GLU A O 1
ATOM 762 N N . GLN A 1 93 ? -12.235 -0.694 -4.796 1.00 92.75 93 GLN A N 1
ATOM 763 C CA . GLN A 1 93 ? -12.715 -0.050 -3.580 1.00 92.75 93 GLN A CA 1
ATOM 764 C C . GLN A 1 93 ? -14.239 -0.169 -3.516 1.00 92.75 93 GLN A C 1
ATOM 766 O O . GLN A 1 93 ? -14.942 0.245 -4.439 1.00 92.75 93 GLN A O 1
ATOM 771 N N . ARG A 1 94 ? -14.760 -0.727 -2.421 1.00 92.56 94 ARG A N 1
ATOM 772 C CA . ARG A 1 94 ? -16.201 -0.834 -2.172 1.00 92.56 94 ARG A CA 1
ATOM 773 C C . ARG A 1 94 ? -16.527 -0.346 -0.765 1.00 92.56 94 ARG A C 1
ATOM 775 O O . ARG A 1 94 ? -15.806 -0.705 0.165 1.00 92.56 94 ARG A O 1
ATOM 782 N N . PRO A 1 95 ? -17.605 0.437 -0.583 1.00 89.00 95 PRO A N 1
ATOM 783 C CA . PRO A 1 95 ? -18.068 0.775 0.752 1.00 89.00 95 PRO A CA 1
ATOM 784 C C . PRO A 1 95 ? -18.532 -0.503 1.457 1.00 89.00 95 PRO A C 1
ATOM 786 O O . PRO A 1 95 ? -19.329 -1.271 0.914 1.00 89.00 95 PRO A O 1
ATOM 789 N N . VAL A 1 96 ? -18.028 -0.730 2.667 1.00 90.75 96 VAL A N 1
ATOM 790 C CA . VAL A 1 96 ? -18.413 -1.857 3.521 1.00 90.75 96 VAL A CA 1
ATOM 791 C C . VAL A 1 96 ? -18.778 -1.339 4.908 1.00 90.75 96 VAL A C 1
ATOM 793 O O . VAL A 1 96 ? -18.112 -0.459 5.446 1.00 90.75 96 VAL A O 1
ATOM 796 N N . THR A 1 97 ? -19.847 -1.877 5.492 1.00 92.94 97 THR A N 1
ATOM 797 C CA . THR A 1 97 ? -20.219 -1.617 6.888 1.00 92.94 97 THR A CA 1
ATOM 798 C C . THR A 1 97 ? -19.728 -2.783 7.732 1.00 92.94 97 THR A C 1
ATOM 800 O O . THR A 1 97 ? -20.117 -3.925 7.486 1.00 92.94 97 THR A O 1
ATOM 803 N N . VAL A 1 98 ? -18.873 -2.507 8.717 1.00 89.44 98 VAL A N 1
ATOM 804 C CA . VAL A 1 98 ? -18.316 -3.523 9.619 1.00 89.44 98 VAL A CA 1
ATOM 805 C C . VAL A 1 98 ? -18.709 -3.223 11.061 1.00 89.44 98 VAL A C 1
ATOM 807 O O . VAL A 1 98 ? -18.752 -2.068 11.477 1.00 89.44 98 VAL A O 1
ATOM 810 N N . MET A 1 99 ? -19.006 -4.271 11.828 1.00 89.62 99 MET A N 1
ATOM 811 C CA . MET A 1 99 ? -19.124 -4.160 13.280 1.00 89.62 99 MET A CA 1
ATOM 812 C C . MET A 1 99 ? -17.712 -4.121 13.865 1.00 89.62 99 MET A C 1
ATOM 814 O O . MET A 1 99 ? -16.919 -5.021 13.590 1.00 89.62 99 MET A O 1
ATOM 818 N N . GLN A 1 100 ? -17.402 -3.105 14.668 1.00 88.88 100 GLN A N 1
ATOM 819 C CA . GLN A 1 100 ? -16.100 -2.961 15.320 1.00 88.88 100 GLN A CA 1
ATOM 820 C C . GLN A 1 100 ? -16.256 -2.917 16.839 1.00 88.88 100 GLN A C 1
ATOM 822 O O . GLN A 1 100 ? -17.176 -2.288 17.362 1.00 88.88 100 GLN A O 1
ATOM 827 N N . TRP A 1 101 ? -15.340 -3.570 17.549 1.00 82.50 101 TRP A N 1
ATOM 828 C CA . TRP A 1 101 ? -15.254 -3.454 18.999 1.00 82.50 101 TRP A CA 1
ATOM 829 C C . TRP A 1 101 ? -14.750 -2.057 19.364 1.00 82.50 101 TRP A C 1
ATOM 831 O O . TRP A 1 101 ? -13.794 -1.556 18.775 1.00 82.50 101 TRP A O 1
ATOM 841 N N . GLN A 1 102 ? -15.419 -1.422 20.318 1.00 87.44 102 GLN A N 1
ATOM 842 C CA . GLN A 1 102 ? -15.014 -0.152 20.914 1.00 87.44 102 GLN A CA 1
ATOM 843 C C . GLN A 1 102 ? -14.625 -0.405 22.374 1.00 87.44 102 GLN A C 1
ATOM 845 O O . GLN A 1 102 ? -15.162 -1.343 22.978 1.00 87.44 102 GLN A O 1
ATOM 850 N N .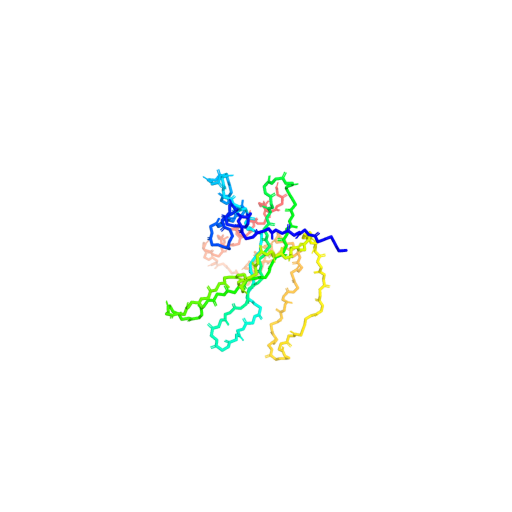 PRO A 1 103 ? -13.712 0.391 22.958 1.00 86.19 103 PRO A N 1
ATOM 851 C CA . PRO A 1 103 ? -13.498 0.383 24.399 1.00 86.19 103 PRO A CA 1
ATOM 852 C C . PRO A 1 103 ? -14.841 0.523 25.125 1.00 86.19 103 PRO A C 1
ATOM 854 O O . PRO A 1 103 ? -15.639 1.397 24.794 1.00 86.19 103 PRO A O 1
ATOM 857 N N . ALA A 1 104 ? -15.103 -0.361 26.089 1.00 82.19 104 ALA A N 1
ATOM 858 C CA . ALA A 1 104 ? -16.395 -0.414 26.773 1.00 82.19 104 ALA A CA 1
ATOM 859 C C . ALA A 1 104 ? -16.679 0.832 27.636 1.00 82.19 104 ALA A C 1
ATOM 861 O O . ALA A 1 104 ? -17.833 1.077 27.970 1.00 82.19 104 ALA A O 1
ATOM 862 N N . ASP A 1 105 ? -15.650 1.635 27.931 1.00 70.44 105 ASP A N 1
ATOM 863 C CA . ASP A 1 105 ? -15.715 2.792 28.821 1.00 70.44 105 ASP A CA 1
ATOM 864 C C . ASP A 1 105 ? -15.001 4.017 28.227 1.00 70.4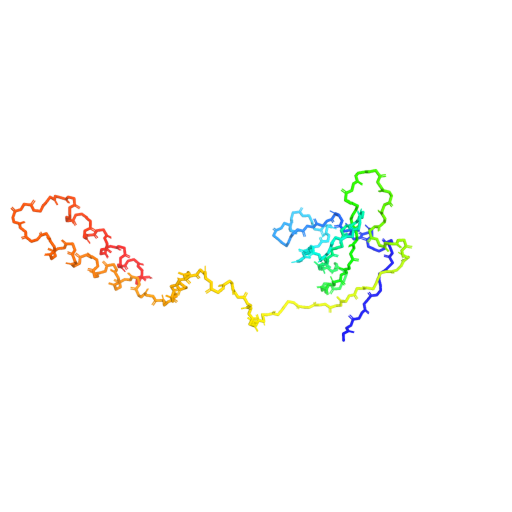4 105 ASP A C 1
ATOM 866 O O . ASP A 1 105 ? -14.052 4.552 28.786 1.00 70.44 105 ASP A O 1
ATOM 870 N N . GLU A 1 106 ? -15.494 4.502 27.096 1.00 55.47 106 GLU A N 1
ATOM 871 C CA . GLU A 1 106 ? -15.616 5.941 26.879 1.00 55.47 106 GLU A CA 1
ATOM 872 C C . GLU A 1 106 ? -17.028 6.152 26.355 1.00 55.47 106 GLU A C 1
ATOM 874 O O . GLU A 1 106 ? -17.342 5.848 25.205 1.00 55.47 106 GLU A O 1
ATOM 879 N N . GLN A 1 107 ? -17.908 6.666 27.215 1.00 52.16 107 GLN A N 1
ATOM 880 C CA . GLN A 1 107 ? -19.177 7.242 26.787 1.00 52.16 107 GLN A CA 1
ATOM 881 C C . GLN A 1 107 ? -18.889 8.531 26.005 1.00 52.16 107 GLN A C 1
ATOM 883 O O . GLN A 1 107 ? -19.303 9.620 26.395 1.00 52.16 107 GLN A O 1
ATOM 888 N N . THR A 1 108 ? -18.188 8.426 24.878 1.00 53.44 108 THR A N 1
ATOM 889 C CA . THR A 1 108 ? -18.398 9.373 23.800 1.00 53.44 108 THR A CA 1
ATOM 890 C C . THR A 1 108 ? -19.796 9.055 23.319 1.00 53.44 108 THR A C 1
ATOM 892 O O . THR A 1 108 ? -20.014 8.113 22.558 1.00 53.44 108 THR A O 1
ATOM 895 N N . GLN A 1 109 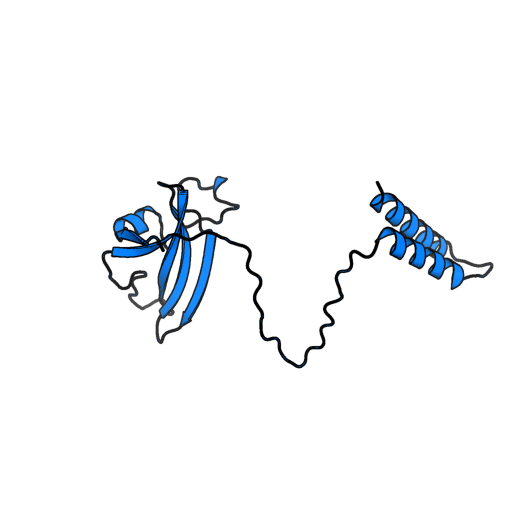? -20.774 9.796 23.843 1.00 51.22 109 GLN A N 1
ATOM 896 C CA . GLN A 1 109 ? -22.033 9.967 23.146 1.00 51.22 109 GLN A CA 1
ATOM 897 C C . GLN A 1 109 ? -21.627 10.370 21.735 1.00 51.22 109 GLN A C 1
ATOM 899 O O . GLN A 1 109 ? -21.189 11.498 21.508 1.00 51.22 109 GLN A O 1
ATOM 904 N N . ALA A 1 110 ? -21.693 9.417 20.805 1.00 51.47 110 ALA A N 1
ATOM 905 C CA . ALA A 1 110 ? -21.869 9.738 19.414 1.00 51.47 110 ALA A CA 1
ATOM 906 C C . ALA A 1 110 ? -23.141 10.570 19.434 1.00 51.47 110 ALA A C 1
ATOM 908 O O . ALA A 1 110 ? -24.239 10.029 19.571 1.00 51.47 110 ALA A O 1
ATOM 909 N N . ALA A 1 111 ? -22.963 11.893 19.485 1.00 45.62 111 ALA A N 1
ATOM 910 C CA . ALA A 1 111 ? -24.024 12.820 19.210 1.00 45.62 111 ALA A CA 1
ATOM 911 C C . ALA A 1 111 ? -24.555 12.312 17.887 1.00 45.62 111 ALA A C 1
ATOM 913 O O . ALA A 1 111 ? -23.834 12.301 16.887 1.00 45.62 111 ALA A O 1
ATOM 914 N N . ASP A 1 112 ? -25.752 11.748 17.963 1.00 44.56 112 ASP A N 1
ATOM 915 C CA . ASP A 1 112 ? -26.605 11.493 16.837 1.00 44.56 112 ASP A CA 1
ATOM 916 C C . ASP A 1 112 ? -26.431 12.736 15.969 1.00 44.56 112 ASP A C 1
ATOM 918 O O . ASP A 1 112 ? -26.843 13.833 16.365 1.00 44.56 112 ASP A O 1
ATOM 922 N N . VAL A 1 113 ? -25.696 12.624 14.856 1.00 48.12 113 VAL A N 1
ATOM 923 C CA . VAL A 1 113 ? -25.670 13.687 13.855 1.00 48.12 113 VAL A CA 1
ATOM 924 C C . VAL A 1 113 ? -27.017 13.559 13.169 1.00 48.12 113 VAL A C 1
ATOM 926 O O . VAL A 1 113 ? -27.134 13.211 11.997 1.00 48.12 113 VAL A O 1
ATOM 929 N N . GLN A 1 114 ? -28.073 13.808 13.943 1.00 50.94 114 GLN A N 1
ATOM 930 C CA . GLN A 1 114 ? -29.300 14.291 13.392 1.00 50.94 114 GLN A CA 1
ATOM 931 C C . GLN A 1 114 ? -28.873 15.516 12.610 1.00 50.94 114 GLN A C 1
ATOM 933 O O . GLN A 1 114 ? -28.152 16.383 13.113 1.00 50.94 114 GLN A O 1
ATOM 938 N N . LEU A 1 115 ? -29.286 15.560 11.352 1.00 51.81 115 LEU A N 1
ATOM 939 C CA . LEU A 1 115 ? -29.447 16.810 10.640 1.00 51.81 115 LEU A CA 1
ATOM 940 C C . LEU A 1 115 ? -30.416 17.657 11.472 1.00 51.81 115 LEU A C 1
ATOM 942 O O . LEU A 1 115 ? -31.616 17.691 11.219 1.00 51.81 115 LEU A O 1
ATOM 946 N N . VAL A 1 116 ? -29.903 18.276 12.533 1.00 60.47 116 VAL A N 1
ATOM 947 C CA . VAL A 1 116 ? -30.606 19.300 13.277 1.00 60.47 116 VAL A CA 1
ATOM 948 C C . VAL A 1 116 ? -30.797 20.396 12.256 1.00 60.47 116 VAL A C 1
ATOM 950 O O . VAL A 1 116 ? -29.817 20.888 11.694 1.00 60.47 116 VAL A O 1
ATOM 953 N N . ASP A 1 117 ? -32.055 20.727 11.973 1.00 73.94 117 ASP A N 1
ATOM 954 C CA . ASP A 1 117 ? -32.396 21.901 11.185 1.00 73.94 117 ASP A CA 1
ATOM 955 C C . ASP A 1 117 ? -31.689 23.090 11.841 1.00 73.94 117 ASP A C 1
ATOM 957 O O . ASP A 1 117 ? -32.106 23.622 12.875 1.00 73.94 117 ASP A O 1
ATOM 961 N N . ARG A 1 118 ? -30.550 23.463 11.259 1.00 72.44 118 ARG A N 1
ATOM 962 C CA . ARG A 1 118 ? -29.651 24.460 11.823 1.00 72.44 118 ARG A CA 1
ATOM 963 C C . ARG A 1 118 ? -30.368 25.798 11.936 1.00 72.44 118 ARG A C 1
ATOM 965 O O . ARG A 1 118 ? -30.137 26.541 12.888 1.00 72.44 118 ARG A O 1
ATOM 972 N N . ALA A 1 119 ? -31.297 26.078 11.021 1.00 72.12 119 ALA A N 1
ATOM 973 C CA . ALA A 1 119 ? -32.136 27.260 11.078 1.00 72.12 119 ALA A CA 1
ATOM 974 C C . ALA A 1 119 ? -33.164 27.191 12.221 1.00 72.12 119 ALA A C 1
ATOM 976 O O . ALA A 1 119 ? -33.505 28.227 12.793 1.00 72.12 119 ALA A O 1
ATOM 977 N N . ALA A 1 120 ? -33.663 26.011 12.597 1.00 77.81 120 ALA A N 1
ATOM 978 C CA . ALA A 1 120 ? -34.493 25.849 13.795 1.00 77.81 120 ALA A CA 1
ATOM 979 C C . ALA A 1 120 ? -33.696 26.120 15.081 1.00 77.81 120 ALA A C 1
ATOM 981 O O . ALA A 1 120 ? -34.120 26.953 15.881 1.00 77.81 120 ALA A O 1
ATOM 982 N N . VAL A 1 121 ? -32.507 25.527 15.224 1.00 81.25 121 VAL A N 1
ATOM 983 C CA . VAL A 1 121 ? -31.643 25.715 16.407 1.00 81.25 121 VAL A CA 1
ATOM 984 C C . VAL A 1 121 ? -31.242 27.184 16.584 1.00 81.25 121 VAL A C 1
ATOM 986 O O . VAL A 1 121 ? -31.309 27.737 17.682 1.00 81.25 121 VAL A O 1
ATOM 989 N N . LEU A 1 122 ? -30.873 27.859 15.492 1.00 79.00 122 LEU A N 1
ATOM 990 C CA . LEU A 1 122 ? -30.506 29.277 15.523 1.00 79.00 122 LEU A CA 1
ATOM 991 C C . LEU A 1 122 ? -31.690 30.189 15.894 1.00 79.00 122 LEU A C 1
ATOM 993 O O . LEU A 1 122 ? -31.500 31.186 16.594 1.00 79.00 122 LEU A O 1
ATOM 997 N N . ARG A 1 123 ? -32.917 29.852 15.467 1.00 79.56 123 ARG A N 1
ATOM 998 C CA . ARG A 1 123 ? -34.136 30.582 15.861 1.00 79.56 123 ARG A CA 1
ATOM 999 C C . ARG A 1 123 ? -34.463 30.387 17.338 1.00 79.56 123 ARG A C 1
ATOM 1001 O O . ARG A 1 123 ? -34.799 31.361 18.009 1.00 79.56 123 ARG A O 1
ATOM 1008 N N . GLU A 1 124 ? -34.339 29.161 17.838 1.00 82.31 124 GLU A N 1
ATOM 1009 C CA . GLU A 1 124 ? -34.569 28.843 19.248 1.00 82.31 124 GLU A CA 1
ATOM 1010 C C . GLU A 1 124 ? -33.570 29.575 20.154 1.00 82.31 124 GLU A C 1
ATOM 1012 O O . GLU A 1 124 ? -33.971 30.219 21.123 1.00 82.31 124 GLU A O 1
ATOM 1017 N N . GLY A 1 125 ? -32.286 29.596 19.779 1.00 78.38 125 GLY A N 1
ATOM 1018 C CA . GLY A 1 125 ? -31.259 30.357 20.494 1.00 78.38 125 GLY A CA 1
ATOM 1019 C C . GLY A 1 125 ? -31.542 31.863 20.543 1.00 78.38 125 GLY A C 1
ATOM 1020 O O . GLY A 1 125 ? -31.382 32.487 21.592 1.00 78.38 125 GLY A O 1
ATOM 1021 N N . ALA A 1 126 ? -32.022 32.456 19.444 1.00 76.81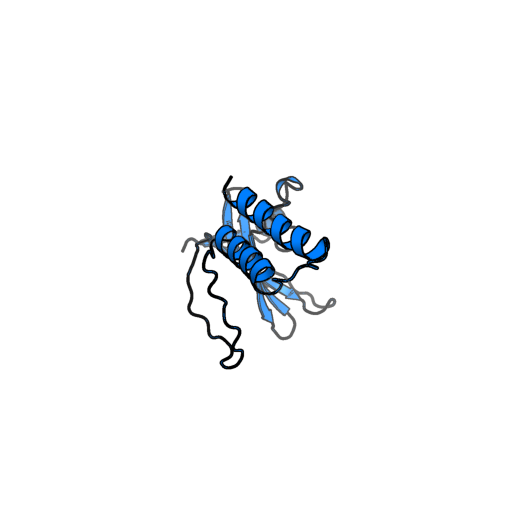 126 ALA A N 1
ATOM 1022 C CA . ALA A 1 126 ? -32.417 33.866 19.426 1.00 76.81 126 ALA A CA 1
ATOM 1023 C C . ALA A 1 126 ? -33.604 34.146 20.369 1.00 76.81 126 ALA A C 1
ATOM 1025 O O . ALA A 1 126 ? -33.566 35.115 21.128 1.00 76.81 126 ALA A O 1
ATOM 1026 N N . ALA A 1 127 ? -34.623 33.280 20.365 1.00 78.81 127 ALA A N 1
ATOM 1027 C CA . ALA A 1 127 ? -35.777 33.404 21.255 1.00 78.81 127 ALA A CA 1
ATOM 1028 C C . ALA A 1 127 ? -35.385 33.249 22.735 1.00 78.81 127 ALA A C 1
ATOM 1030 O O . ALA A 1 127 ? -35.882 33.987 23.584 1.00 78.81 127 ALA A O 1
ATOM 1031 N N . ALA A 1 128 ? -34.456 32.341 23.046 1.00 78.94 128 ALA A N 1
ATOM 1032 C CA . ALA A 1 128 ? -33.950 32.138 24.400 1.00 78.94 128 ALA A CA 1
ATOM 1033 C C . ALA A 1 128 ? -33.178 33.359 24.926 1.00 78.94 128 ALA A C 1
ATOM 1035 O O . ALA A 1 128 ? -33.368 33.749 26.077 1.00 78.94 128 ALA A O 1
ATOM 1036 N N . ILE A 1 129 ? -32.354 34.002 24.090 1.00 71.81 129 ILE A N 1
ATOM 1037 C CA . ILE A 1 129 ? -31.653 35.246 24.454 1.00 71.81 129 ILE A CA 1
ATOM 1038 C C . ILE A 1 129 ? -32.657 36.362 24.766 1.00 71.81 129 ILE A C 1
ATOM 1040 O O . ILE A 1 129 ? -32.490 37.093 25.740 1.00 71.81 129 ILE A O 1
ATOM 1044 N N . GLU A 1 130 ? -33.719 36.489 23.976 1.00 69.69 130 GLU A N 1
ATOM 1045 C CA . GLU A 1 130 ? -34.751 37.500 24.216 1.00 69.69 130 GLU A CA 1
ATOM 1046 C C . GLU A 1 130 ? -35.580 37.202 25.471 1.00 69.69 130 GLU A C 1
ATOM 1048 O O . GLU A 1 130 ? -35.868 38.121 26.236 1.00 69.69 130 GLU A O 1
ATOM 1053 N N . ALA A 1 131 ? -35.910 35.931 25.719 1.00 71.56 131 ALA A N 1
ATOM 1054 C CA . ALA A 1 131 ? -36.683 35.495 26.881 1.00 71.56 131 ALA A CA 1
ATOM 1055 C C . ALA A 1 131 ? -35.893 35.583 28.199 1.00 71.56 131 ALA A C 1
ATOM 1057 O O . ALA A 1 131 ? -36.453 35.947 29.230 1.00 71.56 131 ALA A O 1
ATOM 1058 N N . ALA A 1 132 ? -34.594 35.269 28.181 1.00 69.94 132 ALA A N 1
ATOM 1059 C CA . ALA A 1 132 ? -33.744 35.298 29.373 1.00 69.94 132 ALA A CA 1
ATOM 1060 C C . ALA A 1 132 ? -33.396 36.726 29.821 1.00 69.94 132 ALA A C 1
ATOM 1062 O O . ALA A 1 132 ? -33.116 36.963 30.996 1.00 69.94 132 ALA A O 1
ATOM 1063 N N . PHE A 1 133 ? -33.431 37.686 28.897 1.00 62.72 133 PHE A N 1
ATOM 1064 C CA . PHE A 1 133 ? -33.066 39.072 29.155 1.00 62.72 133 PHE A CA 1
ATOM 1065 C C . PHE A 1 133 ? -34.249 40.017 28.904 1.00 62.72 133 PHE A C 1
ATOM 1067 O O . PHE A 1 133 ? -34.127 41.028 28.219 1.00 62.72 133 PHE A O 1
ATOM 1074 N N . THR A 1 134 ? -35.418 39.730 29.478 1.00 60.00 134 THR A N 1
ATOM 1075 C CA . THR A 1 134 ? -36.581 40.626 29.401 1.00 60.00 134 THR A CA 1
ATOM 1076 C C . THR A 1 134 ? -36.489 41.736 30.449 1.00 60.00 134 THR A C 1
ATOM 1078 O O . THR A 1 134 ? -36.986 41.603 31.566 1.00 60.00 134 THR A O 1
ATOM 1081 N N . GLY A 1 135 ? -35.857 42.858 30.103 1.00 57.44 135 GLY A N 1
ATOM 1082 C CA . GLY A 1 135 ? -35.843 44.047 30.955 1.00 57.44 135 GLY A CA 1
ATOM 1083 C C . GLY A 1 135 ? -35.538 45.338 30.184 1.00 57.44 135 GLY A C 1
ATOM 1084 O O . GLY A 1 135 ? -34.786 45.306 29.202 1.00 57.44 135 GLY A O 1
ATOM 1085 N N . PRO A 1 136 ? -36.101 46.493 30.595 1.00 53.94 136 PRO A N 1
ATOM 1086 C CA . PRO A 1 136 ? -35.740 47.792 30.036 1.00 53.94 136 PRO A CA 1
ATOM 1087 C C . PRO A 1 136 ? -34.293 48.104 30.435 1.00 53.94 136 PRO A C 1
ATOM 1089 O O . PRO A 1 136 ? -34.012 48.530 31.549 1.00 53.94 136 PRO A O 1
ATOM 1092 N N . GLY A 1 137 ? -33.365 47.801 29.532 1.00 56.88 137 GLY A N 1
ATOM 1093 C CA . GLY A 1 137 ? -31.929 47.822 29.817 1.00 56.88 137 GLY A CA 1
ATOM 1094 C C . GLY A 1 137 ? -31.117 46.790 29.041 1.00 56.88 137 GLY A C 1
ATOM 1095 O O . GLY A 1 137 ? -29.905 46.753 29.215 1.00 56.88 137 GLY A O 1
ATOM 1096 N N . LEU A 1 138 ? -31.754 45.985 28.179 1.00 57.81 138 LEU A N 1
ATOM 1097 C CA . LEU A 1 138 ? -31.060 45.160 27.190 1.00 57.81 138 LEU A CA 1
ATOM 1098 C C . LEU A 1 138 ? -29.998 45.979 26.450 1.00 57.81 138 LEU A C 1
ATOM 1100 O O . LEU A 1 138 ? -30.310 46.828 25.608 1.00 57.81 138 LEU A O 1
ATOM 1104 N N . ASP A 1 139 ? -28.753 45.686 26.793 1.00 65.81 139 ASP A N 1
ATOM 1105 C CA . ASP A 1 139 ? -27.546 46.164 26.155 1.00 65.81 139 ASP A CA 1
ATOM 1106 C C . ASP A 1 139 ? -27.613 45.874 24.639 1.00 65.81 139 ASP A C 1
ATOM 1108 O O . ASP A 1 139 ? -28.072 44.818 24.190 1.00 65.81 139 ASP A O 1
ATOM 1112 N N . ARG A 1 140 ? -27.171 46.852 23.837 1.00 61.38 140 ARG A N 1
ATOM 1113 C CA . ARG A 1 140 ? -26.977 46.766 22.378 1.00 61.38 140 ARG A CA 1
ATOM 1114 C C . ARG A 1 140 ? -26.366 45.434 21.924 1.00 61.38 140 ARG A C 1
ATOM 1116 O O . ARG A 1 140 ? -26.723 44.953 20.850 1.00 61.38 140 ARG A O 1
ATOM 1123 N N . TYR A 1 141 ? -25.490 44.831 22.726 1.00 64.62 141 TYR A N 1
ATOM 1124 C CA . TYR A 1 141 ? -24.823 43.570 22.417 1.00 64.62 141 TYR A CA 1
ATOM 1125 C C . TYR A 1 141 ? -25.761 42.356 22.481 1.00 64.62 141 TYR A C 1
ATOM 1127 O O . TYR A 1 141 ? -25.656 41.473 21.631 1.00 64.62 141 TYR A O 1
ATOM 1135 N N . THR A 1 142 ? -26.741 42.335 23.386 1.00 71.38 142 THR A N 1
ATOM 1136 C CA . THR A 1 142 ? -27.712 41.233 23.481 1.00 71.38 142 THR A CA 1
ATOM 1137 C C . THR A 1 142 ? -28.668 41.224 22.287 1.00 71.38 142 THR A C 1
ATOM 1139 O O . THR A 1 142 ? -28.937 40.171 21.710 1.00 71.38 142 THR A O 1
ATOM 1142 N N . ARG A 1 143 ? -29.118 42.409 21.842 1.00 70.56 143 ARG A N 1
ATOM 1143 C CA . ARG A 1 143 ? -29.945 42.537 20.625 1.00 70.56 143 ARG A CA 1
ATOM 1144 C C . ARG A 1 143 ? -29.167 42.160 19.370 1.00 70.56 143 ARG A C 1
ATOM 1146 O O . ARG A 1 143 ? -29.694 41.468 18.506 1.00 70.56 143 ARG A O 1
ATOM 1153 N N . TYR A 1 144 ? -27.903 42.578 19.294 1.00 77.12 144 TYR A N 1
ATOM 1154 C CA . TYR A 1 144 ? -27.021 42.210 18.191 1.00 77.12 144 TYR A CA 1
ATOM 1155 C C . TYR A 1 144 ? -26.811 40.691 18.104 1.00 77.12 144 TYR A C 1
ATOM 1157 O O . TYR A 1 144 ? -26.853 40.136 17.009 1.00 77.12 144 TYR A O 1
ATOM 1165 N N . GLY A 1 145 ? -26.645 40.012 19.244 1.00 76.06 145 GLY A N 1
ATOM 1166 C CA . GLY A 1 145 ? -26.532 38.554 19.300 1.00 76.06 145 GLY A CA 1
ATOM 1167 C C . GLY A 1 145 ? -27.764 37.839 18.738 1.00 76.06 145 GLY A C 1
ATOM 1168 O O . GLY A 1 145 ? -27.625 36.980 17.869 1.00 76.06 145 GLY A O 1
ATOM 1169 N N . ALA A 1 146 ? -28.969 38.236 19.161 1.00 76.50 146 ALA A N 1
ATOM 1170 C CA . ALA A 1 146 ? -30.213 37.650 18.654 1.00 76.50 146 ALA A CA 1
ATOM 1171 C C . ALA A 1 146 ? -30.405 37.891 17.141 1.00 76.50 146 ALA A C 1
ATOM 1173 O O . ALA A 1 146 ? -30.753 36.969 16.399 1.00 76.50 146 ALA A O 1
ATOM 1174 N N . ASP A 1 147 ? -30.117 39.102 16.655 1.00 82.06 147 ASP A N 1
ATOM 1175 C CA . ASP A 1 147 ? -30.231 39.436 15.230 1.00 82.06 147 ASP A CA 1
ATOM 1176 C C . ASP A 1 147 ? -29.200 38.715 14.353 1.00 82.06 147 ASP A C 1
ATOM 1178 O O . ASP A 1 147 ? -29.516 38.310 13.230 1.00 82.06 147 ASP A O 1
ATOM 1182 N N . LEU A 1 148 ? -27.977 38.518 14.850 1.00 81.94 148 LEU A N 1
ATOM 1183 C CA . LEU A 1 148 ? -26.949 37.763 14.139 1.00 81.94 148 LEU A CA 1
ATOM 1184 C C . LEU A 1 148 ? -27.388 36.310 13.927 1.00 81.94 148 LEU A C 1
ATOM 1186 O O . LEU A 1 148 ? -27.309 35.805 12.806 1.00 81.94 148 LEU A O 1
ATOM 1190 N N . LEU A 1 149 ? -27.922 35.671 14.971 1.00 81.19 149 LEU A N 1
ATOM 1191 C CA . LEU A 1 149 ? -28.416 34.295 14.894 1.00 81.19 149 LEU A CA 1
ATOM 1192 C C . LEU A 1 149 ? -29.574 34.158 13.893 1.00 81.19 149 LEU A C 1
ATOM 1194 O O . LEU A 1 149 ? -29.585 33.218 13.097 1.00 81.19 149 LEU A O 1
ATOM 1198 N N . ARG A 1 150 ? -30.494 35.134 13.833 1.00 80.06 150 ARG A N 1
ATOM 1199 C CA . ARG A 1 150 ? -31.572 35.162 12.823 1.00 80.06 150 ARG A CA 1
ATOM 1200 C C . ARG A 1 150 ? -31.048 35.257 11.393 1.00 80.06 150 ARG A C 1
ATOM 1202 O O . ARG A 1 150 ? -31.538 34.553 10.513 1.00 80.06 150 ARG A O 1
ATOM 1209 N N . ARG A 1 151 ? -30.059 36.122 11.142 1.00 84.38 151 ARG A N 1
ATOM 1210 C CA . ARG A 1 151 ? -29.467 36.277 9.799 1.00 84.38 151 ARG A CA 1
ATOM 1211 C C . ARG A 1 151 ? -28.751 35.012 9.352 1.00 84.38 151 ARG A C 1
ATOM 1213 O O . ARG A 1 151 ? -28.847 34.639 8.187 1.00 84.38 151 ARG A O 1
ATOM 1220 N N . MET A 1 152 ? -28.063 34.350 10.277 1.00 83.25 152 MET A N 1
ATOM 1221 C CA . MET A 1 152 ? -27.437 33.061 10.006 1.00 83.25 152 MET A CA 1
ATOM 1222 C C . MET A 1 152 ? -28.493 32.000 9.673 1.00 83.25 152 MET A C 1
ATOM 1224 O O . MET A 1 152 ? -28.332 31.303 8.681 1.00 83.25 152 MET A O 1
ATOM 1228 N N . ALA A 1 153 ? -29.611 31.951 10.408 1.00 78.50 153 ALA A N 1
ATOM 1229 C CA . ALA A 1 153 ? -30.709 31.027 10.117 1.00 78.50 153 ALA A CA 1
ATOM 1230 C C . ALA A 1 153 ? -31.323 31.247 8.722 1.00 78.50 153 ALA A C 1
ATOM 1232 O O . ALA A 1 153 ? -31.584 30.285 8.008 1.00 78.50 153 ALA A O 1
ATOM 1233 N N . ALA A 1 154 ? -31.520 32.505 8.312 1.00 79.88 154 ALA A N 1
ATOM 1234 C CA . ALA A 1 154 ? -32.085 32.836 7.002 1.00 79.88 154 ALA A CA 1
ATOM 1235 C C . ALA A 1 154 ? -31.157 32.459 5.833 1.00 79.88 154 ALA A C 1
ATOM 1237 O O . ALA A 1 154 ? -31.635 32.103 4.760 1.00 79.88 154 ALA A O 1
ATOM 1238 N N . LYS A 1 155 ? -29.834 32.519 6.038 1.00 78.12 155 LYS A N 1
ATOM 1239 C CA . LYS A 1 155 ? -28.840 32.147 5.021 1.00 78.12 155 LYS A CA 1
ATOM 1240 C C . LYS A 1 155 ? -28.783 30.636 4.774 1.00 78.12 155 LYS A C 1
ATOM 1242 O O . LYS A 1 155 ? -28.460 30.232 3.670 1.00 78.12 155 LYS A O 1
ATO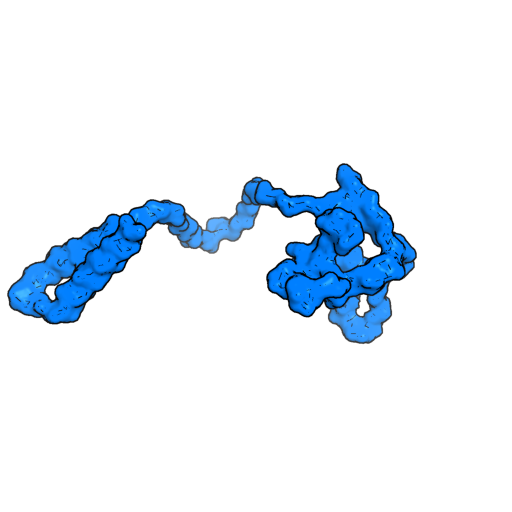M 1247 N N . GLU A 1 156 ? -29.107 29.821 5.775 1.00 69.19 156 GLU A N 1
ATOM 1248 C CA . GLU A 1 156 ? -29.128 28.352 5.660 1.00 69.19 156 GLU A CA 1
ATOM 1249 C C . GLU A 1 156 ? -30.366 27.828 4.896 1.00 69.19 156 GLU A C 1
ATOM 1251 O O . GLU A 1 156 ? -30.428 26.646 4.578 1.00 69.19 156 GLU A O 1
ATOM 1256 N N . GLN A 1 157 ? -31.355 28.685 4.601 1.00 62.28 157 GLN A N 1
ATOM 1257 C CA . GLN A 1 157 ? -32.595 28.329 3.885 1.00 62.28 157 GLN A CA 1
ATOM 1258 C C . GLN A 1 157 ? -32.631 28.803 2.417 1.00 62.28 157 GLN A C 1
ATOM 1260 O O . GLN A 1 157 ? -33.640 28.591 1.742 1.00 62.28 157 GLN A O 1
ATOM 1265 N N . SER A 1 158 ? -31.570 29.463 1.939 1.00 54.41 158 SER A N 1
ATOM 1266 C CA . SER A 1 158 ? -31.414 29.967 0.563 1.00 54.41 158 SER A CA 1
ATOM 1267 C C . SER A 1 158 ? -30.406 29.143 -0.220 1.00 54.41 158 SER A C 1
ATOM 1269 O O . SER A 1 158 ? -30.537 29.182 -1.463 1.00 54.41 158 SER A O 1
#